Protein AF-A0A7W1KBS2-F1 (afdb_monomer)

Secondary structure (DSSP, 8-state):
-HHHHHHHHHHHHTT--GGG----PPBS-TT-SSSB---TTTS----EEETTEEES-GGGTT-GGGEEESS---HHHHHHHHHHHTT-TTS--TTTTSS----

Radius of gyration: 16.84 Å; Cα contacts (8 Å, |Δi|>4): 123; chains: 1; bounding box: 41×28×41 Å

Structure (mmCIF, N/CA/C/O backbone):
data_AF-A0A7W1KBS2-F1
#
_entry.id   AF-A0A7W1KBS2-F1
#
loop_
_atom_site.group_PDB
_atom_site.id
_atom_site.type_symbol
_atom_site.label_atom_id
_atom_site.label_alt_id
_atom_site.label_comp_id
_atom_site.label_asym_id
_atom_site.label_entity_id
_atom_site.label_seq_id
_atom_site.pdbx_PDB_ins_code
_atom_site.Cartn_x
_atom_site.Cartn_y
_atom_site.Cartn_z
_atom_site.occupancy
_atom_site.B_iso_or_equiv
_atom_site.auth_seq_id
_atom_site.auth_comp_id
_atom_site.auth_asym_id
_atom_site.auth_atom_id
_atom_site.pdbx_PDB_model_num
ATOM 1 N N . ALA A 1 1 ? -7.161 12.963 8.619 1.00 66.19 1 ALA A N 1
ATOM 2 C CA . ALA A 1 1 ? -7.236 13.399 10.031 1.00 66.19 1 ALA A CA 1
ATOM 3 C C . ALA A 1 1 ? -8.682 13.638 10.467 1.00 66.19 1 ALA A C 1
ATOM 5 O O . ALA A 1 1 ? -9.127 12.950 11.372 1.00 66.19 1 ALA A O 1
ATOM 6 N N . ALA A 1 2 ? -9.433 14.531 9.807 1.00 82.12 2 ALA A N 1
ATOM 7 C CA . ALA A 1 2 ? -10.825 14.823 10.177 1.00 82.12 2 ALA A CA 1
ATOM 8 C C . ALA A 1 2 ? -11.777 13.611 10.063 1.00 82.12 2 ALA A C 1
ATOM 10 O O . ALA A 1 2 ? -12.550 13.360 10.981 1.00 82.12 2 ALA A O 1
ATOM 11 N N . GLU A 1 3 ? -11.687 12.818 8.989 1.00 84.19 3 GLU A N 1
ATOM 12 C CA . GLU A 1 3 ? -12.519 11.608 8.825 1.00 84.19 3 GLU A CA 1
ATOM 13 C C . GLU A 1 3 ? -12.262 10.563 9.919 1.00 84.19 3 GLU A C 1
ATOM 15 O O . GLU A 1 3 ? -13.194 10.001 10.482 1.00 84.19 3 GLU A O 1
ATOM 20 N N . GLU A 1 4 ? -10.991 10.348 10.264 1.00 88.00 4 GLU A N 1
ATOM 21 C CA . GLU A 1 4 ? -10.574 9.418 11.318 1.00 88.00 4 GLU A CA 1
ATOM 22 C C . GLU A 1 4 ? -11.129 9.852 12.683 1.00 88.00 4 GLU A C 1
ATOM 24 O O . GLU A 1 4 ? -11.714 9.045 13.400 1.00 88.00 4 GLU A O 1
ATOM 29 N N . GLN A 1 5 ? -11.040 11.147 13.007 1.00 90.81 5 GLN A N 1
ATOM 30 C CA . GLN A 1 5 ? -11.643 11.715 14.219 1.00 90.81 5 GLN A CA 1
ATOM 31 C C . GLN A 1 5 ? -13.168 11.540 14.239 1.00 90.81 5 GLN A C 1
ATOM 33 O O . GLN A 1 5 ? -13.727 11.153 15.264 1.00 90.81 5 GLN A O 1
ATOM 38 N N . GLY A 1 6 ? -13.837 11.769 13.105 1.00 93.12 6 GLY A N 1
ATOM 39 C CA . GLY A 1 6 ? -15.274 11.535 12.964 1.00 93.12 6 GLY A CA 1
ATOM 40 C C . GLY A 1 6 ? -15.657 10.070 13.185 1.00 93.12 6 GLY A C 1
ATOM 41 O O . GLY A 1 6 ? -16.649 9.790 13.857 1.00 93.12 6 GLY A O 1
ATOM 42 N N . PHE A 1 7 ? -14.845 9.131 12.689 1.00 92.69 7 PHE A N 1
ATOM 43 C CA . PHE A 1 7 ? -15.063 7.704 12.913 1.00 92.69 7 PHE A CA 1
ATOM 44 C C . PHE A 1 7 ? -14.870 7.319 14.383 1.00 92.69 7 PHE A C 1
ATOM 46 O O . PHE A 1 7 ? -15.697 6.601 14.936 1.00 92.69 7 PHE A O 1
ATOM 53 N N . HIS A 1 8 ? -13.853 7.853 15.064 1.00 94.81 8 HIS A N 1
ATOM 54 C CA . HIS A 1 8 ? -13.700 7.635 16.505 1.00 94.81 8 HIS A CA 1
ATOM 55 C C . HIS A 1 8 ? -14.910 8.142 17.302 1.00 94.81 8 HIS A C 1
ATOM 57 O O . HIS A 1 8 ? -15.405 7.400 18.148 1.00 94.81 8 HIS A O 1
ATOM 63 N N . ALA A 1 9 ? -15.436 9.327 16.974 1.00 96.25 9 ALA A N 1
ATOM 64 C CA . ALA A 1 9 ? -16.628 9.878 17.622 1.00 96.25 9 ALA A CA 1
ATOM 65 C C . ALA A 1 9 ? -17.897 9.039 17.364 1.00 96.25 9 ALA A C 1
ATOM 67 O O . ALA A 1 9 ? -18.751 8.912 18.242 1.00 96.25 9 ALA A O 1
ATOM 68 N N . LEU A 1 10 ? -18.024 8.442 16.173 1.00 96.62 10 LEU A N 1
ATOM 69 C CA . LEU A 1 10 ? -19.078 7.470 15.869 1.00 96.62 10 LEU A CA 1
ATOM 70 C C . LEU A 1 10 ? -18.965 6.234 16.774 1.00 96.62 10 LEU A C 1
ATOM 72 O O . LEU A 1 10 ? -19.938 5.863 17.421 1.00 96.62 10 LEU A O 1
ATOM 76 N N . LEU A 1 11 ? -17.773 5.640 16.864 1.00 97.12 11 LEU A N 1
ATOM 77 C CA . LEU A 1 11 ? -17.532 4.452 17.691 1.00 97.12 11 LEU A CA 1
ATOM 78 C C . LEU A 1 11 ? -17.733 4.733 19.189 1.00 97.12 11 LEU A C 1
ATOM 80 O O . LEU A 1 11 ? -18.188 3.853 19.917 1.00 97.12 11 LEU A O 1
ATOM 84 N N . ASP A 1 12 ? -17.421 5.951 19.647 1.00 97.50 12 ASP A N 1
ATOM 85 C CA . ASP A 1 12 ? -17.723 6.407 21.010 1.00 97.50 12 ASP A CA 1
ATOM 86 C C . ASP A 1 12 ? -19.232 6.414 21.270 1.00 97.50 12 ASP A C 1
ATOM 88 O O . ASP A 1 12 ? -19.689 5.889 22.285 1.00 97.50 12 ASP A O 1
ATOM 92 N N . ARG A 1 13 ? -20.014 6.977 20.341 1.00 98.06 13 ARG A N 1
ATOM 93 C CA . ARG A 1 13 ? -21.478 7.035 20.447 1.00 98.06 13 ARG A CA 1
ATOM 94 C C . ARG A 1 13 ? -22.111 5.647 20.458 1.00 98.06 13 ARG A C 1
ATOM 96 O O . ARG A 1 13 ? -23.077 5.432 21.185 1.00 98.06 13 ARG A O 1
ATOM 103 N N . ASP A 1 14 ? -21.556 4.725 19.685 1.00 98.06 14 ASP A N 1
ATOM 104 C CA . ASP A 1 14 ? -22.044 3.349 19.594 1.00 98.06 14 ASP A CA 1
ATOM 105 C C . ASP A 1 14 ? -21.546 2.476 20.767 1.00 98.06 14 ASP A C 1
ATOM 107 O O . ASP A 1 14 ? -21.891 1.299 20.863 1.00 98.06 14 ASP A O 1
ATOM 111 N N . GLY A 1 15 ? -20.763 3.049 21.693 1.00 97.94 15 GLY A N 1
ATOM 112 C CA . GLY A 1 15 ? -20.328 2.392 22.925 1.00 97.94 15 GLY A CA 1
ATOM 113 C C . GLY A 1 15 ? -19.234 1.342 22.733 1.00 97.94 15 GLY A C 1
ATOM 114 O O . GLY A 1 15 ? -19.032 0.517 23.621 1.00 97.94 15 GLY A O 1
ATOM 115 N N . ILE A 1 16 ? -18.520 1.354 21.604 1.00 97.81 16 ILE A N 1
ATOM 116 C CA . ILE A 1 16 ? -17.467 0.374 21.301 1.00 97.81 16 ILE A CA 1
ATOM 117 C C . ILE A 1 16 ? -16.200 0.754 22.079 1.00 97.81 16 ILE A C 1
ATOM 119 O O . ILE A 1 16 ? -15.644 1.814 21.807 1.00 97.81 16 ILE A O 1
ATOM 123 N N . PRO A 1 17 ? -15.681 -0.049 23.021 1.00 97.00 17 PRO A N 1
ATOM 124 C CA . PRO A 1 17 ? -14.493 0.310 23.803 1.00 97.00 17 PRO A CA 1
ATOM 125 C C . PRO A 1 17 ? -13.242 0.517 22.932 1.00 97.00 17 PRO A C 1
ATOM 127 O O . PRO A 1 17 ? -13.067 -0.213 21.961 1.00 97.00 17 PRO A O 1
ATOM 130 N N . PRO A 1 18 ? -12.317 1.443 23.264 1.00 94.94 18 PRO A N 1
ATOM 131 C CA . PRO A 1 18 ? -11.095 1.659 22.479 1.00 94.94 18 PRO A CA 1
ATOM 132 C C . PRO A 1 18 ? -10.239 0.404 22.265 1.00 94.94 18 PRO A C 1
ATOM 134 O O . PRO A 1 18 ? -9.630 0.264 21.210 1.00 94.94 18 PRO A O 1
ATOM 137 N N . ALA A 1 19 ? -10.222 -0.512 23.238 1.00 96.50 19 ALA A N 1
ATOM 138 C CA . ALA A 1 19 ? -9.500 -1.782 23.145 1.00 96.50 19 ALA A CA 1
ATOM 139 C C . ALA A 1 19 ? -10.057 -2.723 22.060 1.00 96.50 19 ALA A C 1
ATOM 141 O O . ALA A 1 19 ? -9.318 -3.559 21.547 1.00 96.50 19 ALA A O 1
ATOM 142 N N . ASP A 1 20 ? -11.320 -2.538 21.673 1.00 96.44 20 ASP A N 1
ATOM 143 C CA . ASP A 1 20 ? -12.012 -3.355 20.673 1.00 96.44 20 ASP A CA 1
ATOM 144 C C . ASP A 1 20 ? -11.990 -2.702 19.279 1.00 96.44 20 ASP A C 1
ATOM 146 O O . ASP A 1 20 ? -12.592 -3.205 18.328 1.00 96.44 20 ASP A O 1
ATOM 150 N N . ARG A 1 21 ? -11.307 -1.559 19.128 1.00 93.19 21 ARG A N 1
ATOM 151 C CA . ARG A 1 21 ? -11.244 -0.809 17.869 1.00 93.19 21 ARG A CA 1
ATOM 152 C C . ARG A 1 21 ? -9.962 -1.134 17.116 1.00 93.19 21 ARG A C 1
ATOM 154 O O . ARG A 1 21 ? -8.864 -0.817 17.565 1.00 93.19 21 ARG A O 1
ATOM 161 N N . LEU A 1 22 ? -10.112 -1.642 15.896 1.00 90.00 22 LEU A N 1
ATOM 162 C CA . LEU A 1 22 ? -9.042 -1.681 14.904 1.00 90.00 22 LEU A CA 1
ATOM 163 C C . LEU A 1 22 ? -9.377 -0.718 13.762 1.00 90.00 22 LEU A C 1
ATOM 165 O O . LEU A 1 22 ? -10.151 -1.048 12.868 1.00 90.00 22 LEU A O 1
ATOM 169 N N . VAL A 1 23 ? -8.790 0.480 13.788 1.00 86.69 23 VAL A N 1
ATOM 170 C CA . VAL A 1 23 ? -8.991 1.494 12.742 1.00 86.69 23 VAL A CA 1
ATOM 171 C C . VAL A 1 23 ? -7.820 1.452 11.762 1.00 86.69 23 VAL A C 1
ATOM 173 O O . VAL A 1 23 ? -6.664 1.634 12.143 1.00 86.69 23 VAL A O 1
ATOM 176 N N . ARG A 1 24 ? -8.114 1.203 10.483 1.00 85.75 24 ARG A N 1
ATOM 177 C CA . ARG A 1 24 ? -7.142 1.213 9.382 1.00 85.75 24 ARG A CA 1
ATOM 178 C C . ARG A 1 24 ? -7.623 2.168 8.300 1.00 85.75 24 ARG A C 1
ATOM 180 O O . ARG A 1 24 ? -8.815 2.249 8.020 1.00 85.75 24 ARG A O 1
ATOM 187 N N . ARG A 1 25 ? -6.688 2.900 7.698 1.00 85.75 25 ARG A N 1
ATOM 188 C CA . ARG A 1 25 ? -7.001 3.785 6.572 1.00 85.75 25 ARG A CA 1
ATOM 189 C C . ARG A 1 25 ? -7.322 2.945 5.341 1.00 85.75 25 ARG A C 1
ATOM 191 O O . ARG A 1 25 ? -6.770 1.863 5.173 1.00 85.75 25 ARG A O 1
ATOM 198 N N . VAL A 1 26 ? -8.185 3.468 4.479 1.00 88.12 26 VAL A N 1
ATOM 199 C CA . VAL A 1 26 ? -8.496 2.865 3.177 1.00 88.12 26 VAL A CA 1
ATOM 200 C C . VAL A 1 26 ? -7.569 3.468 2.130 1.00 88.12 26 VAL A C 1
ATOM 202 O O . VAL A 1 26 ? -7.356 4.680 2.122 1.00 88.12 26 VAL A O 1
ATOM 205 N N . ALA A 1 27 ? -6.973 2.629 1.285 1.00 89.44 27 ALA A N 1
ATOM 206 C CA . ALA A 1 27 ? -6.186 3.083 0.146 1.00 89.44 27 ALA A CA 1
ATOM 207 C C . ALA A 1 27 ? -7.142 3.529 -0.963 1.00 89.44 27 ALA A C 1
ATOM 209 O O . ALA A 1 27 ? -8.072 2.798 -1.298 1.00 89.44 27 ALA A O 1
ATOM 210 N N . ARG A 1 28 ? -6.914 4.708 -1.546 1.00 91.12 28 ARG A N 1
ATOM 211 C CA . ARG A 1 28 ? -7.721 5.214 -2.663 1.00 91.12 28 ARG A CA 1
ATOM 212 C C . ARG A 1 28 ? -7.222 4.622 -3.980 1.00 91.12 28 ARG A C 1
ATOM 214 O O . ARG A 1 28 ? -6.511 5.282 -4.733 1.00 91.12 28 ARG A O 1
ATOM 221 N N . THR A 1 29 ? -7.533 3.351 -4.191 1.00 88.75 29 THR A N 1
ATOM 222 C CA . THR A 1 29 ? -7.130 2.546 -5.350 1.00 88.75 29 THR A CA 1
ATOM 223 C C . THR A 1 29 ? -8.213 1.514 -5.678 1.00 88.75 29 THR A C 1
ATOM 225 O O . THR A 1 29 ? -9.108 1.259 -4.866 1.00 88.75 29 THR A O 1
ATOM 228 N N . GLY A 1 30 ? -8.166 0.931 -6.877 1.00 86.50 30 GLY A N 1
ATOM 229 C CA . GLY A 1 30 ? -9.213 0.040 -7.377 1.00 86.50 30 GLY A CA 1
ATOM 230 C C . GLY A 1 30 ? -10.569 0.750 -7.443 1.00 86.50 30 GLY A C 1
ATOM 231 O O . GLY A 1 30 ? -10.700 1.782 -8.093 1.00 86.50 30 GLY A O 1
ATOM 232 N N . PHE A 1 31 ? -11.574 0.207 -6.751 1.00 88.81 31 PHE A N 1
ATOM 233 C CA . PHE A 1 31 ? -12.934 0.767 -6.705 1.00 88.81 31 PHE A CA 1
ATOM 234 C C . PHE A 1 31 ? -13.146 1.827 -5.609 1.00 88.81 31 PHE A C 1
ATOM 236 O O . PHE A 1 31 ? -14.251 2.346 -5.467 1.00 88.81 31 PHE A O 1
ATOM 243 N N . ALA A 1 32 ? -12.132 2.128 -4.792 1.00 90.25 32 ALA A N 1
ATOM 244 C CA . ALA A 1 32 ? -12.274 3.092 -3.707 1.00 90.25 32 ALA A CA 1
ATOM 245 C C . ALA A 1 32 ? -12.168 4.536 -4.224 1.00 90.25 32 ALA A C 1
ATOM 247 O O . ALA A 1 32 ? -11.089 4.998 -4.595 1.00 90.25 32 ALA A O 1
ATOM 248 N N . GLU A 1 33 ? -13.279 5.274 -4.182 1.00 89.94 33 GLU A N 1
ATOM 249 C CA . GLU A 1 33 ? -13.331 6.699 -4.556 1.00 89.94 33 GLU A CA 1
ATOM 250 C C . GLU A 1 33 ? -12.725 7.619 -3.478 1.00 89.94 33 GLU A C 1
ATOM 252 O O . GLU A 1 33 ? -12.223 8.707 -3.770 1.00 89.94 33 GLU A O 1
ATOM 257 N N . HIS A 1 34 ? -12.710 7.157 -2.225 1.00 89.38 34 HIS A N 1
ATOM 258 C CA . HIS A 1 34 ? -12.185 7.875 -1.064 1.00 89.38 34 HIS A CA 1
ATOM 259 C C . HIS A 1 34 ? -11.051 7.097 -0.391 1.00 89.38 34 HIS A C 1
ATOM 261 O O . HIS A 1 34 ? -10.981 5.872 -0.474 1.00 89.38 34 HIS A O 1
ATOM 267 N N . GLY A 1 35 ? -10.164 7.815 0.302 1.00 89.06 35 GLY A N 1
ATOM 268 C CA . GLY A 1 35 ? -9.064 7.223 1.060 1.00 89.06 35 GLY A CA 1
ATOM 269 C C . GLY A 1 35 ? -7.731 7.940 0.870 1.00 89.06 35 GLY A C 1
ATOM 270 O O . GLY A 1 35 ? -7.648 9.050 0.343 1.00 89.06 35 GLY A O 1
ATOM 271 N N . VAL A 1 36 ? -6.666 7.275 1.307 1.00 88.00 36 VAL A N 1
ATOM 272 C CA . VAL A 1 36 ? -5.285 7.747 1.199 1.00 88.00 36 VAL A CA 1
ATOM 273 C C . VAL A 1 36 ? -4.750 7.412 -0.188 1.00 88.00 36 VAL A C 1
ATOM 275 O O . VAL A 1 36 ? -4.700 6.243 -0.568 1.00 88.00 36 VAL A O 1
ATOM 278 N N . ALA A 1 37 ? -4.343 8.437 -0.936 1.00 88.50 37 ALA A N 1
ATOM 279 C CA . ALA A 1 37 ? -3.606 8.254 -2.180 1.00 88.50 37 ALA A CA 1
ATOM 280 C C . ALA A 1 37 ? -2.217 7.677 -1.883 1.00 88.50 37 ALA A C 1
ATOM 282 O O . ALA A 1 37 ? -1.556 8.120 -0.942 1.00 88.50 37 ALA A O 1
ATOM 283 N N . LEU A 1 38 ? -1.794 6.698 -2.678 1.00 87.38 38 LEU A N 1
ATOM 284 C CA . LEU A 1 38 ? -0.525 6.002 -2.500 1.00 87.38 38 LEU A CA 1
ATOM 285 C C . LEU A 1 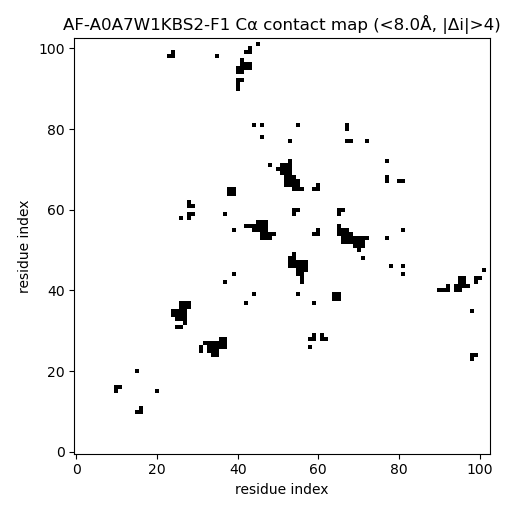38 ? 0.442 6.371 -3.616 1.00 87.38 38 LEU A C 1
ATOM 287 O O . LEU A 1 38 ? 0.045 6.576 -4.756 1.00 87.38 38 LEU A O 1
ATOM 291 N N . THR A 1 39 ? 1.718 6.437 -3.269 1.00 88.69 39 THR A N 1
ATOM 292 C CA . THR A 1 39 ? 2.840 6.673 -4.178 1.00 88.69 39 THR A CA 1
ATOM 293 C C . THR A 1 39 ? 4.014 5.806 -3.737 1.00 88.69 39 THR A C 1
ATOM 295 O O . THR A 1 39 ? 4.057 5.362 -2.588 1.00 88.69 39 THR A O 1
ATOM 298 N N . ILE A 1 40 ? 5.001 5.613 -4.612 1.00 88.94 40 ILE A N 1
ATOM 299 C CA . ILE A 1 40 ? 6.256 4.927 -4.260 1.00 88.94 40 ILE A CA 1
ATOM 300 C C . ILE A 1 40 ? 6.927 5.561 -3.022 1.00 88.94 40 ILE A C 1
ATOM 302 O O . ILE A 1 40 ? 7.544 4.860 -2.225 1.00 88.94 40 ILE A O 1
ATOM 306 N N . ASP A 1 41 ? 6.776 6.874 -2.821 1.00 85.75 41 ASP A N 1
ATOM 307 C CA . ASP A 1 41 ? 7.392 7.589 -1.694 1.00 85.75 41 ASP A CA 1
ATOM 308 C C . ASP A 1 41 ? 6.580 7.507 -0.391 1.00 85.75 41 ASP A C 1
ATOM 310 O O . ASP A 1 41 ? 7.099 7.794 0.686 1.00 85.75 41 ASP A O 1
ATOM 314 N N . THR A 1 42 ? 5.307 7.110 -0.465 1.00 83.44 42 THR A N 1
ATOM 315 C CA . THR A 1 42 ? 4.398 7.025 0.695 1.00 83.44 42 THR A CA 1
ATOM 316 C C . THR A 1 42 ? 4.061 5.590 1.096 1.00 83.44 42 THR A C 1
ATOM 318 O O . THR A 1 42 ? 3.450 5.373 2.146 1.00 83.44 42 THR A O 1
ATOM 321 N N . LEU A 1 43 ? 4.480 4.612 0.287 1.00 86.31 43 LEU A N 1
ATOM 322 C CA . LEU A 1 43 ? 4.194 3.196 0.461 1.00 86.31 43 LEU A CA 1
ATOM 323 C C . LEU A 1 43 ? 5.491 2.394 0.561 1.00 86.31 43 LEU A C 1
ATOM 325 O O . LEU A 1 43 ? 6.305 2.380 -0.362 1.00 86.31 43 LEU A O 1
ATOM 329 N N . TRP A 1 44 ? 5.660 1.682 1.671 1.00 86.25 44 TRP A N 1
ATOM 330 C CA . TRP A 1 44 ? 6.764 0.740 1.821 1.00 86.25 44 TRP A CA 1
ATOM 331 C C . TRP A 1 44 ? 6.661 -0.371 0.768 1.00 86.25 44 TRP A C 1
ATOM 333 O O . TRP A 1 44 ? 5.552 -0.842 0.532 1.00 86.25 44 TRP A O 1
ATOM 343 N N . PRO A 1 45 ? 7.759 -0.804 0.124 1.00 88.56 45 PRO A N 1
ATOM 344 C CA . PRO A 1 45 ? 7.670 -1.839 -0.894 1.00 88.56 45 PRO A CA 1
ATOM 345 C C . PRO A 1 45 ? 7.325 -3.199 -0.290 1.00 88.56 45 PRO A C 1
ATOM 347 O O . PRO A 1 45 ? 7.917 -3.638 0.698 1.00 88.56 45 PRO A O 1
ATOM 350 N N . GLU A 1 46 ? 6.435 -3.899 -0.980 1.00 91.31 46 GLU A N 1
ATOM 351 C CA . GLU A 1 46 ? 6.160 -5.324 -0.823 1.00 91.31 46 GLU A CA 1
ATOM 352 C C . GLU A 1 46 ? 6.142 -5.920 -2.240 1.00 91.31 46 GLU A C 1
ATOM 354 O O . GLU A 1 46 ? 5.086 -5.995 -2.879 1.00 91.31 46 GLU A O 1
ATOM 359 N N . PRO A 1 47 ? 7.325 -6.263 -2.790 1.00 91.88 47 PRO A N 1
ATOM 360 C CA . PRO A 1 47 ? 7.455 -6.653 -4.188 1.00 91.88 47 PRO A CA 1
ATOM 361 C C . PRO A 1 47 ? 6.471 -7.769 -4.544 1.00 91.88 47 PRO A C 1
ATOM 363 O O . PRO A 1 47 ? 6.504 -8.848 -3.955 1.00 91.88 47 PRO A O 1
ATOM 366 N N . THR A 1 48 ? 5.600 -7.503 -5.513 1.00 93.12 48 THR A N 1
ATOM 367 C CA . THR A 1 48 ? 4.496 -8.392 -5.885 1.00 93.12 48 THR A CA 1
ATOM 368 C C . THR A 1 48 ? 4.660 -8.861 -7.316 1.00 93.12 48 THR A C 1
ATOM 370 O O . THR A 1 48 ? 4.909 -8.060 -8.211 1.00 93.12 48 THR A O 1
ATOM 373 N N . LEU A 1 49 ? 4.506 -10.161 -7.546 1.00 93.12 49 LEU A N 1
ATOM 374 C CA . LEU A 1 49 ? 4.509 -10.746 -8.884 1.00 93.12 49 LEU A CA 1
ATOM 375 C C . LEU A 1 49 ? 3.086 -11.135 -9.265 1.00 93.12 49 LEU A C 1
ATOM 377 O O . LEU A 1 49 ? 2.411 -11.836 -8.512 1.00 93.12 49 LEU A O 1
ATOM 381 N N . ALA A 1 50 ? 2.664 -10.711 -10.446 1.00 91.50 50 ALA A N 1
ATOM 382 C CA . ALA A 1 50 ? 1.398 -11.072 -11.058 1.00 91.50 50 ALA A CA 1
ATOM 383 C C . ALA A 1 50 ? 1.639 -11.591 -12.485 1.00 91.50 50 ALA A C 1
ATOM 385 O O . ALA A 1 50 ? 2.758 -11.554 -13.003 1.00 91.50 50 ALA A O 1
ATOM 386 N N . ALA A 1 51 ? 0.589 -12.117 -13.121 1.00 90.56 51 ALA A N 1
ATOM 387 C CA . ALA A 1 51 ? 0.682 -12.671 -14.475 1.00 90.56 51 ALA A CA 1
ATOM 388 C C . ALA A 1 51 ? 1.114 -11.629 -15.527 1.00 90.56 51 ALA A C 1
ATOM 390 O O . ALA A 1 51 ? 1.627 -11.995 -16.581 1.00 90.56 51 ALA A O 1
ATOM 391 N N . ASP A 1 52 ? 0.915 -10.348 -15.228 1.00 90.62 52 ASP A N 1
ATOM 392 C CA . ASP A 1 52 ? 1.146 -9.193 -16.090 1.00 90.62 52 ASP A CA 1
ATOM 393 C C . ASP A 1 52 ? 2.356 -8.340 -15.680 1.00 90.62 52 ASP A C 1
ATOM 395 O O . ASP A 1 52 ? 2.617 -7.315 -16.305 1.00 90.62 52 ASP A O 1
ATOM 399 N N . GLY A 1 53 ? 3.126 -8.745 -14.663 1.00 93.69 53 GLY A N 1
ATOM 400 C CA . GLY A 1 53 ? 4.320 -7.999 -14.289 1.00 93.69 53 GLY A CA 1
ATOM 401 C C . GLY A 1 53 ? 4.768 -8.141 -12.844 1.00 93.69 53 GLY A C 1
ATOM 402 O O . GLY A 1 53 ? 4.281 -8.959 -12.062 1.00 93.69 53 GLY A O 1
ATOM 403 N N . ALA A 1 54 ? 5.750 -7.313 -12.509 1.00 95.50 54 ALA A N 1
ATOM 404 C CA . ALA A 1 54 ? 6.241 -7.105 -11.162 1.00 95.50 54 ALA A CA 1
ATOM 405 C C . ALA A 1 54 ? 5.860 -5.702 -10.686 1.00 95.50 54 ALA A C 1
ATOM 407 O O . ALA A 1 54 ? 6.088 -4.715 -11.384 1.00 95.50 54 ALA A O 1
ATOM 408 N N . TRP A 1 55 ? 5.333 -5.621 -9.474 1.00 95.00 55 TRP A N 1
ATOM 409 C CA . TRP A 1 55 ? 4.699 -4.444 -8.898 1.00 95.00 55 TRP A CA 1
ATOM 410 C C . TRP A 1 55 ? 5.351 -4.079 -7.561 1.00 95.00 55 TRP A C 1
ATOM 412 O O . TRP A 1 55 ? 5.877 -4.940 -6.852 1.00 95.00 55 TRP A O 1
ATOM 422 N N . TRP A 1 56 ? 5.303 -2.797 -7.203 1.00 93.12 56 TRP A N 1
ATOM 423 C CA . TRP A 1 56 ? 5.905 -2.259 -5.980 1.00 93.12 56 TRP A CA 1
ATOM 424 C C . TRP A 1 56 ? 5.264 -2.809 -4.699 1.00 93.12 56 TRP A C 1
ATOM 426 O O . TRP A 1 56 ? 5.964 -3.047 -3.715 1.00 93.12 56 TRP A O 1
ATOM 436 N N . HIS A 1 57 ? 3.940 -2.987 -4.704 1.00 92.00 57 HIS A N 1
ATOM 437 C CA . HIS A 1 57 ? 3.145 -3.399 -3.545 1.00 92.00 57 HIS A CA 1
ATOM 438 C C . HIS A 1 57 ? 1.796 -3.989 -3.997 1.00 92.00 57 HIS A C 1
ATOM 440 O O . HIS A 1 57 ? 1.196 -3.443 -4.931 1.00 92.00 57 HIS A O 1
ATOM 446 N N . PRO A 1 58 ? 1.246 -5.027 -3.333 1.00 92.00 58 PRO A N 1
ATOM 447 C CA . PRO A 1 58 ? 0.030 -5.696 -3.804 1.00 92.00 58 PRO A CA 1
ATOM 448 C C . PRO A 1 58 ? -1.207 -4.790 -3.757 1.00 92.00 58 PRO A C 1
ATOM 450 O O . PRO A 1 58 ? -2.086 -4.878 -4.608 1.00 92.00 58 PRO A O 1
ATOM 453 N N . VAL A 1 59 ? -1.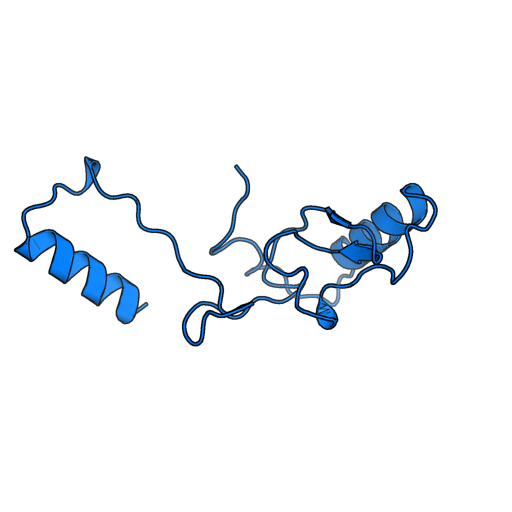266 -3.863 -2.796 1.00 90.38 59 VAL A N 1
ATOM 454 C CA . VAL A 1 59 ? -2.380 -2.899 -2.676 1.00 90.38 59 VAL A CA 1
ATOM 455 C C . VAL A 1 59 ? -2.530 -1.979 -3.896 1.00 90.38 59 VAL A C 1
ATOM 457 O O . VAL A 1 59 ? -3.580 -1.371 -4.066 1.00 90.38 59 VAL A O 1
ATOM 460 N N . ALA A 1 60 ? -1.492 -1.839 -4.725 1.00 89.31 60 ALA A N 1
ATOM 461 C CA . ALA A 1 60 ? -1.443 -0.840 -5.787 1.00 89.31 60 ALA A CA 1
ATOM 462 C C . ALA A 1 60 ? -1.171 -1.442 -7.177 1.00 89.31 60 ALA A C 1
ATOM 464 O O . ALA A 1 60 ? -0.732 -0.742 -8.079 1.00 89.31 60 ALA A O 1
ATOM 465 N N . VAL A 1 61 ? -1.491 -2.726 -7.374 1.00 91.38 61 VAL A N 1
ATOM 466 C CA . VAL A 1 61 ? -1.354 -3.438 -8.665 1.00 91.38 61 VAL A CA 1
ATOM 467 C C . VAL A 1 61 ? -2.267 -2.916 -9.782 1.00 91.38 61 VAL A C 1
ATOM 469 O O . VAL A 1 61 ? -2.157 -3.348 -10.917 1.00 91.38 61 VAL A O 1
ATOM 472 N N . ALA A 1 62 ? -3.189 -2.004 -9.475 1.00 88.94 62 ALA A N 1
ATOM 473 C CA . ALA A 1 62 ? -4.030 -1.336 -10.470 1.00 88.94 62 ALA A CA 1
ATOM 474 C C . ALA A 1 62 ? -3.474 0.033 -10.910 1.00 88.94 62 ALA A C 1
ATOM 476 O O . ALA A 1 62 ? -4.095 0.704 -11.730 1.00 88.94 62 ALA A O 1
ATOM 477 N N . ASP A 1 63 ? -2.346 0.471 -10.343 1.00 91.75 63 ASP A N 1
ATOM 478 C CA . ASP A 1 63 ? -1.724 1.762 -10.629 1.00 91.75 63 ASP A CA 1
ATOM 479 C C . ASP A 1 63 ? -0.437 1.556 -11.434 1.00 91.75 63 ASP A C 1
ATOM 481 O O . ASP A 1 63 ? 0.545 1.011 -10.929 1.00 91.75 63 ASP A O 1
ATOM 485 N N . GLU A 1 64 ? -0.418 2.013 -12.687 1.00 92.69 64 GLU A N 1
ATOM 486 C CA . GLU A 1 64 ? 0.752 1.902 -13.566 1.00 92.69 64 GLU A CA 1
ATOM 487 C C . GLU A 1 64 ? 2.001 2.585 -12.987 1.00 92.69 64 GLU A C 1
ATOM 489 O O . GLU A 1 64 ? 3.117 2.142 -13.257 1.00 92.69 64 GLU A O 1
ATOM 494 N N . ALA A 1 65 ? 1.847 3.604 -12.131 1.00 92.69 65 ALA A N 1
ATOM 495 C CA . ALA A 1 65 ? 2.975 4.238 -11.446 1.00 92.69 65 ALA A CA 1
ATOM 496 C C . ALA A 1 65 ? 3.670 3.302 -10.438 1.00 92.69 65 ALA A C 1
ATOM 498 O O . ALA A 1 65 ? 4.776 3.597 -9.986 1.00 92.69 65 ALA A O 1
ATOM 499 N N . MET A 1 66 ? 3.034 2.181 -10.084 1.00 93.81 66 MET A N 1
ATOM 500 C CA . MET A 1 66 ? 3.547 1.156 -9.172 1.00 93.81 66 MET A CA 1
ATOM 501 C C . MET A 1 66 ? 4.109 -0.062 -9.911 1.00 93.81 66 MET A C 1
ATOM 503 O O . MET A 1 66 ? 4.620 -0.985 -9.269 1.00 93.81 66 MET A O 1
ATOM 507 N N . LEU A 1 67 ? 4.031 -0.083 -11.244 1.00 95.00 67 LEU A N 1
ATOM 508 C CA . LEU A 1 67 ? 4.616 -1.134 -12.063 1.00 95.00 67 LEU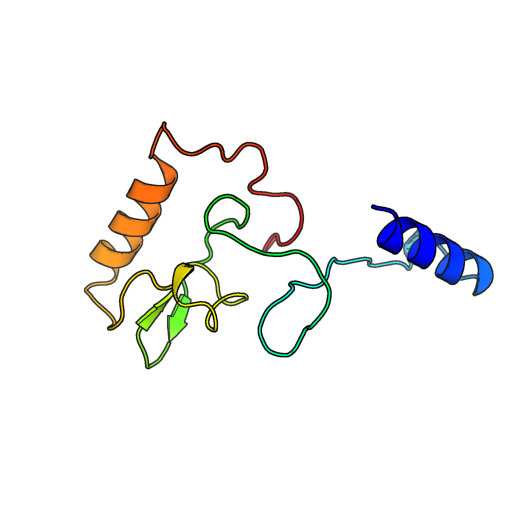 A CA 1
ATOM 509 C C . LEU A 1 67 ? 6.142 -0.992 -12.072 1.00 95.00 67 LEU A C 1
ATOM 511 O O . LEU A 1 67 ? 6.696 0.017 -12.503 1.00 95.00 67 LEU A O 1
ATOM 515 N N . VAL A 1 68 ? 6.838 -2.032 -11.619 1.00 95.12 68 VAL A N 1
ATOM 516 C CA . VAL A 1 68 ? 8.306 -2.106 -11.659 1.00 95.12 68 VAL A CA 1
ATOM 517 C C . VAL A 1 68 ? 8.768 -2.674 -13.000 1.00 95.12 68 VAL A C 1
ATOM 519 O O . VAL A 1 68 ? 9.758 -2.212 -13.564 1.00 95.12 68 VAL A O 1
ATOM 522 N N . ALA A 1 69 ? 8.056 -3.680 -13.515 1.00 94.31 69 ALA A N 1
ATOM 523 C CA . ALA A 1 69 ? 8.305 -4.266 -14.828 1.00 94.31 69 ALA A CA 1
ATOM 524 C C . ALA A 1 69 ? 7.026 -4.890 -15.403 1.00 94.31 69 ALA A C 1
ATOM 526 O O . ALA A 1 69 ? 6.355 -5.647 -14.710 1.00 94.31 69 ALA A O 1
ATOM 527 N N . SER A 1 70 ? 6.733 -4.643 -16.684 1.00 90.62 70 SER A N 1
ATOM 528 C CA . SER A 1 70 ? 5.554 -5.166 -17.409 1.00 90.62 70 SER A CA 1
ATOM 529 C C . SER A 1 70 ? 5.624 -6.652 -17.779 1.00 90.62 70 SER A C 1
ATOM 531 O O . SER A 1 70 ? 4.712 -7.197 -18.390 1.00 90.62 70 SER A O 1
ATOM 533 N N . VAL A 1 71 ? 6.727 -7.316 -17.448 1.00 84.50 71 VAL A N 1
ATOM 534 C CA . VAL A 1 71 ? 6.888 -8.767 -17.531 1.00 84.50 71 VAL A CA 1
ATOM 535 C C . VAL A 1 71 ? 7.737 -9.218 -16.346 1.00 84.50 71 VAL A C 1
ATOM 537 O O . VAL A 1 71 ? 8.573 -8.436 -15.876 1.00 84.50 71 VAL A O 1
ATOM 540 N N . PRO A 1 72 ? 7.589 -10.464 -15.865 1.00 69.75 72 PRO A N 1
ATOM 541 C CA . PRO A 1 72 ? 8.520 -11.040 -14.906 1.00 69.75 72 PRO A CA 1
ATOM 542 C C . PRO A 1 72 ? 9.928 -11.120 -15.520 1.00 69.75 72 PRO A C 1
ATOM 544 O O . PRO A 1 72 ? 10.296 -12.074 -16.202 1.00 69.75 72 PRO A O 1
ATOM 547 N N . LEU A 1 73 ? 10.718 -10.068 -15.313 1.00 78.12 73 LEU A N 1
ATOM 548 C CA . LEU A 1 73 ? 12.157 -10.056 -15.563 1.00 78.12 73 LEU A CA 1
ATOM 549 C C . LEU A 1 73 ? 12.842 -10.985 -14.548 1.00 78.12 73 LEU A C 1
ATOM 551 O O . LEU A 1 73 ? 12.195 -11.407 -13.581 1.00 78.12 73 LEU A O 1
ATOM 555 N N . PRO A 1 74 ? 14.145 -11.305 -14.695 1.00 90.75 74 PRO A N 1
ATOM 556 C CA . PRO A 1 74 ? 14.854 -11.990 -13.624 1.00 90.75 74 PRO A CA 1
ATOM 557 C C . PRO A 1 74 ? 14.563 -11.289 -12.294 1.00 90.75 74 PRO A C 1
ATOM 559 O O . PRO A 1 74 ? 14.719 -10.073 -12.191 1.00 90.75 74 PRO A O 1
ATOM 562 N N . LEU A 1 75 ? 14.104 -12.036 -11.285 1.00 90.69 75 LEU A N 1
ATOM 563 C CA . LEU A 1 75 ? 13.621 -11.442 -10.029 1.00 90.69 75 LEU A CA 1
ATOM 564 C C . LEU A 1 75 ? 14.677 -10.559 -9.364 1.00 90.69 75 LEU A C 1
ATOM 566 O O . LEU A 1 75 ? 14.358 -9.541 -8.759 1.00 90.69 75 LEU A O 1
ATOM 570 N N . VAL A 1 76 ? 15.950 -10.912 -9.547 1.00 93.62 76 VAL A N 1
ATOM 571 C CA . VAL A 1 76 ? 17.084 -10.094 -9.118 1.00 93.62 76 VAL A CA 1
ATOM 572 C C . VAL A 1 76 ? 17.037 -8.679 -9.702 1.00 93.62 76 VAL A C 1
ATOM 574 O O . VAL A 1 76 ? 17.289 -7.727 -8.977 1.00 93.62 76 VAL A O 1
ATOM 577 N N . THR A 1 77 ? 16.649 -8.514 -10.967 1.00 93.50 77 THR A N 1
ATOM 578 C CA . THR A 1 77 ? 16.527 -7.209 -11.626 1.00 93.50 77 THR A CA 1
ATOM 579 C C . THR A 1 77 ? 15.404 -6.385 -11.010 1.00 93.50 77 THR A C 1
ATOM 581 O O . THR A 1 77 ? 15.621 -5.221 -10.689 1.00 93.50 77 THR A O 1
ATOM 584 N N . VAL A 1 78 ? 14.235 -6.990 -10.774 1.00 92.50 78 VAL A N 1
ATOM 585 C CA . VAL A 1 78 ? 13.100 -6.329 -10.102 1.00 92.50 78 VAL A CA 1
ATOM 586 C C . VAL A 1 78 ? 13.522 -5.829 -8.719 1.00 92.50 78 VAL A C 1
ATOM 588 O O . VAL A 1 78 ? 13.342 -4.658 -8.390 1.00 92.50 78 VAL A O 1
ATOM 591 N N 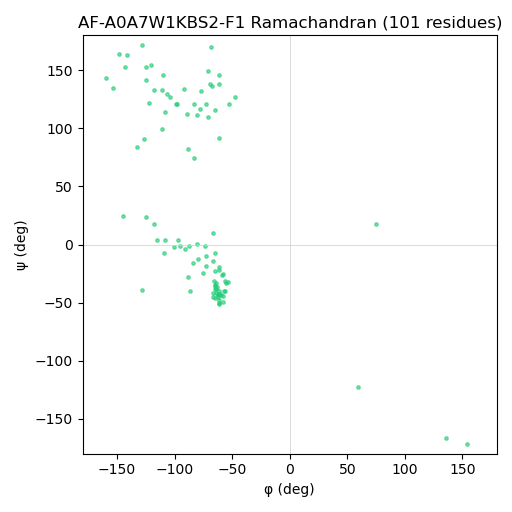. LEU A 1 79 ? 14.155 -6.695 -7.924 1.00 93.38 79 LEU A N 1
ATOM 592 C CA . LEU A 1 79 ? 14.630 -6.341 -6.587 1.00 93.38 79 LEU A CA 1
ATOM 593 C C . LEU A 1 79 ? 15.738 -5.280 -6.626 1.00 93.38 79 LEU A C 1
ATOM 595 O O . LEU A 1 79 ? 15.779 -4.412 -5.754 1.00 93.38 79 LEU A O 1
ATOM 599 N N . SER A 1 80 ? 16.617 -5.305 -7.632 1.00 94.62 80 SER A N 1
ATOM 600 C CA . SER A 1 80 ? 17.628 -4.267 -7.844 1.00 94.62 80 SER A CA 1
ATOM 601 C C . SER A 1 80 ? 17.006 -2.910 -8.157 1.00 94.62 80 SER A C 1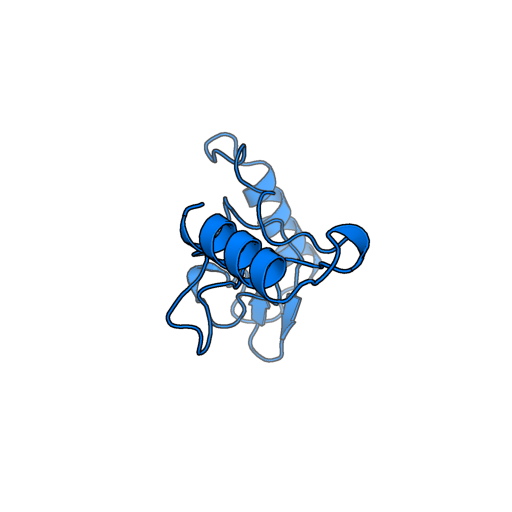
ATOM 603 O O . SER A 1 80 ? 17.467 -1.918 -7.598 1.00 94.62 80 SER A O 1
ATOM 605 N N . VAL A 1 81 ? 15.958 -2.855 -8.987 1.00 93.62 81 VAL A N 1
ATOM 606 C CA . VAL A 1 81 ? 15.223 -1.610 -9.270 1.00 93.62 81 VAL A CA 1
ATOM 607 C C . VAL A 1 81 ? 14.598 -1.073 -7.988 1.00 93.62 81 VAL A C 1
ATOM 609 O O . VAL A 1 81 ? 14.869 0.064 -7.617 1.00 93.62 81 VAL A O 1
ATOM 612 N N . ILE A 1 82 ? 13.866 -1.912 -7.250 1.00 92.38 82 ILE A N 1
ATOM 613 C CA . ILE A 1 82 ? 13.237 -1.517 -5.981 1.00 92.38 82 I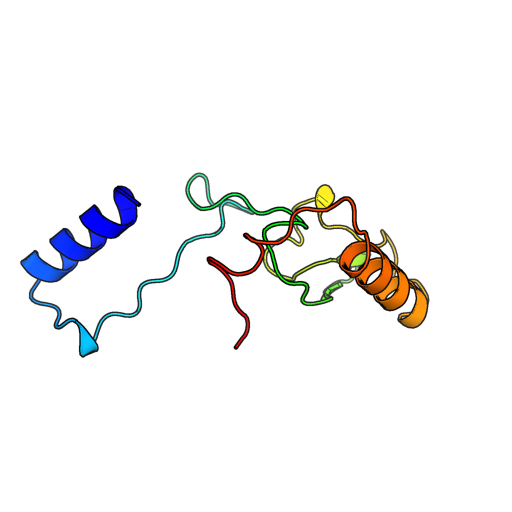LE A CA 1
ATOM 614 C C . ILE A 1 82 ? 14.288 -1.008 -4.991 1.00 92.38 82 ILE A C 1
ATOM 616 O O . ILE A 1 82 ? 14.118 0.044 -4.376 1.00 92.38 82 ILE A O 1
ATOM 620 N N . ARG A 1 83 ? 15.423 -1.705 -4.872 1.00 92.75 83 ARG A N 1
ATOM 621 C CA . ARG A 1 83 ? 16.533 -1.281 -4.014 1.00 92.75 83 ARG A CA 1
ATOM 622 C C . ARG A 1 83 ? 17.157 0.034 -4.480 1.00 92.75 83 ARG A C 1
ATOM 624 O O . ARG A 1 83 ? 17.530 0.830 -3.627 1.00 92.75 83 ARG A O 1
ATOM 631 N N . ALA A 1 84 ? 17.298 0.268 -5.781 1.00 93.00 84 ALA A N 1
ATOM 632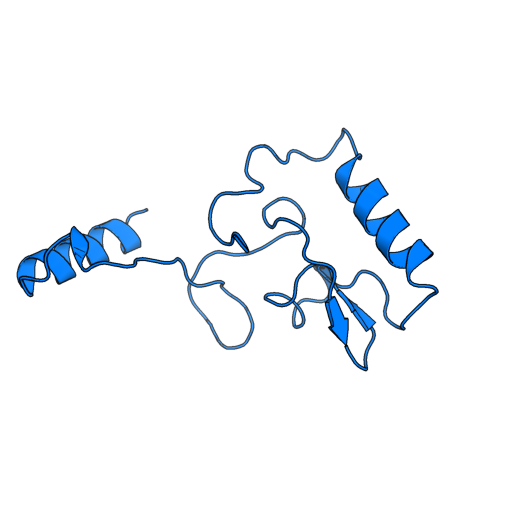 C CA . ALA A 1 84 ? 17.816 1.528 -6.308 1.00 93.00 84 ALA A CA 1
ATOM 633 C C . ALA A 1 84 ? 16.861 2.686 -5.985 1.00 93.00 84 ALA A C 1
ATOM 635 O O . ALA A 1 84 ? 17.298 3.683 -5.421 1.00 93.00 84 ALA A O 1
ATOM 636 N N . THR A 1 85 ? 15.557 2.506 -6.208 1.00 90.94 85 THR A N 1
ATOM 637 C CA . THR A 1 85 ? 14.514 3.468 -5.818 1.00 90.94 85 THR A CA 1
ATOM 638 C C . THR A 1 85 ? 14.543 3.758 -4.318 1.00 90.94 85 THR A C 1
ATOM 640 O O . THR A 1 85 ? 14.429 4.905 -3.896 1.00 90.94 85 THR A O 1
ATOM 643 N N . LEU A 1 86 ? 14.766 2.728 -3.497 1.00 87.12 86 LEU A N 1
ATOM 644 C CA . LEU A 1 86 ? 14.919 2.870 -2.051 1.00 87.12 86 LEU A CA 1
ATOM 645 C C . LEU A 1 86 ? 16.248 3.494 -1.603 1.00 87.12 86 LEU A C 1
ATOM 647 O O . LEU A 1 86 ? 16.401 3.759 -0.413 1.00 87.12 86 LEU A O 1
ATOM 651 N N . ASN A 1 87 ? 17.233 3.677 -2.470 1.00 89.25 87 ASN A N 1
ATOM 652 C CA . ASN A 1 87 ? 18.508 4.303 -2.107 1.00 89.25 87 ASN A CA 1
ATOM 653 C C . ASN A 1 87 ? 18.725 5.631 -2.835 1.00 89.25 87 ASN A C 1
ATOM 655 O O . ASN A 1 87 ? 19.778 6.238 -2.667 1.00 89.25 87 ASN A O 1
ATOM 659 N N . ASP A 1 88 ? 17.735 6.081 -3.605 1.00 89.88 88 ASP A N 1
ATOM 66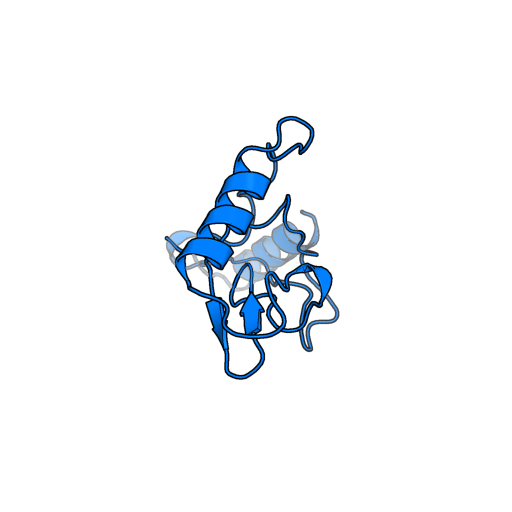0 C CA . ASP A 1 88 ? 17.741 7.383 -4.253 1.00 89.88 88 ASP A CA 1
ATOM 661 C C . ASP A 1 88 ? 17.708 8.493 -3.181 1.00 89.88 88 ASP A C 1
ATOM 663 O O . ASP A 1 88 ? 16.744 8.559 -2.403 1.00 89.88 88 ASP A O 1
ATOM 667 N N . PRO A 1 89 ? 18.765 9.322 -3.080 1.00 85.56 89 PRO A N 1
ATOM 668 C CA . PRO A 1 89 ? 18.858 10.374 -2.073 1.00 85.56 89 PRO A CA 1
ATOM 669 C C . PRO A 1 89 ? 17.930 11.564 -2.352 1.00 85.56 89 PRO A C 1
ATOM 671 O O . PRO A 1 89 ? 17.642 12.314 -1.424 1.00 85.56 89 PRO A O 1
ATOM 674 N N . GLU A 1 90 ? 17.438 11.729 -3.584 1.00 87.44 90 GLU A N 1
ATOM 675 C CA . GLU A 1 90 ? 16.540 12.832 -3.961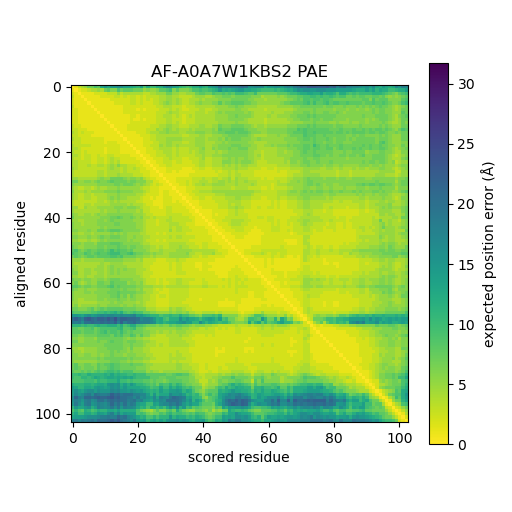 1.00 87.44 90 GLU A CA 1
ATOM 676 C C . GLU A 1 90 ? 15.082 12.575 -3.536 1.00 87.44 90 GLU A C 1
ATOM 678 O O . GLU A 1 90 ? 14.244 13.477 -3.560 1.00 87.44 90 GLU A O 1
ATOM 683 N N . ARG A 1 91 ? 14.755 11.342 -3.128 1.00 80.88 91 ARG A N 1
ATOM 684 C CA . ARG A 1 91 ? 13.405 10.961 -2.699 1.00 80.88 91 ARG A CA 1
ATOM 685 C C . ARG A 1 91 ? 13.198 11.187 -1.205 1.00 80.88 91 ARG A C 1
ATOM 687 O O . ARG A 1 91 ? 13.731 10.444 -0.375 1.00 80.88 91 ARG A O 1
ATOM 694 N N . ASP A 1 92 ? 12.334 12.145 -0.864 1.00 76.88 92 ASP A N 1
ATOM 695 C CA . ASP A 1 92 ? 11.834 12.313 0.503 1.00 76.88 92 ASP A CA 1
ATOM 696 C C . ASP A 1 92 ? 10.870 11.178 0.866 1.00 76.88 92 ASP A C 1
ATOM 698 O O . ASP A 1 92 ? 9.746 11.082 0.378 1.00 76.88 92 ASP A O 1
ATOM 702 N N . ARG A 1 93 ? 11.340 10.311 1.761 1.00 70.19 93 ARG A N 1
ATOM 703 C CA . ARG A 1 93 ? 10.606 9.147 2.266 1.00 70.19 93 ARG A CA 1
ATOM 704 C C . ARG A 1 93 ? 10.362 9.227 3.765 1.00 70.19 93 ARG A C 1
ATOM 706 O O . ARG A 1 93 ? 10.024 8.225 4.393 1.00 70.19 93 ARG A O 1
ATOM 713 N N . SER A 1 94 ? 10.493 10.417 4.352 1.00 66.00 94 SER A N 1
ATOM 714 C CA . SER A 1 94 ? 10.158 10.655 5.761 1.00 66.00 94 SER A CA 1
ATOM 715 C C . SER A 1 94 ? 8.694 10.303 6.074 1.00 66.00 94 SER A C 1
ATOM 717 O O . SER A 1 94 ? 8.377 9.898 7.193 1.00 66.00 94 SER A O 1
ATOM 719 N N . ALA A 1 95 ? 7.820 10.357 5.061 1.00 61.59 95 ALA A N 1
ATOM 720 C CA . ALA A 1 95 ? 6.411 9.978 5.127 1.00 61.59 95 ALA A CA 1
ATOM 721 C C . ALA A 1 95 ? 6.106 8.505 4.765 1.00 61.59 95 ALA A C 1
ATOM 723 O O . ALA A 1 95 ? 4.953 8.088 4.903 1.00 61.59 95 ALA A O 1
ATOM 724 N N . ALA A 1 96 ? 7.093 7.701 4.341 1.00 58.72 96 ALA A N 1
ATOM 725 C CA . ALA A 1 96 ? 6.903 6.406 3.662 1.00 58.72 96 ALA A CA 1
ATOM 726 C C . ALA A 1 96 ? 6.268 5.267 4.492 1.00 58.72 96 ALA A C 1
ATOM 728 O O . ALA A 1 96 ? 6.272 4.111 4.076 1.00 58.72 96 ALA A O 1
ATOM 729 N N . LEU A 1 97 ? 5.736 5.540 5.686 1.00 60.72 97 LEU A N 1
ATOM 730 C CA . LEU A 1 97 ? 5.339 4.507 6.648 1.00 60.72 97 LEU A CA 1
ATOM 731 C C . LEU A 1 97 ? 4.088 4.837 7.479 1.00 60.72 97 LEU A C 1
ATOM 733 O O . LEU A 1 97 ? 3.924 4.302 8.583 1.00 60.72 97 LEU A O 1
ATOM 737 N N . ALA A 1 98 ? 3.192 5.699 6.996 1.00 56.78 98 ALA A N 1
ATOM 738 C CA . ALA A 1 98 ? 2.101 6.193 7.841 1.00 56.78 98 ALA A CA 1
ATOM 739 C C . ALA A 1 98 ? 0.818 5.335 7.852 1.00 56.78 98 ALA A C 1
ATOM 741 O O . ALA A 1 98 ? 0.090 5.383 8.844 1.00 56.78 98 ALA A O 1
ATOM 742 N N . ALA A 1 99 ? 0.492 4.585 6.789 1.00 60.59 99 ALA A N 1
ATOM 743 C CA . ALA A 1 99 ? -0.868 4.040 6.630 1.00 60.59 99 ALA A CA 1
ATOM 744 C C . ALA A 1 99 ? -0.964 2.530 6.351 1.00 60.59 99 ALA A C 1
ATOM 746 O O . ALA A 1 99 ? -1.836 1.877 6.925 1.00 60.59 99 ALA A O 1
ATOM 747 N N . PHE A 1 100 ? -0.069 1.965 5.537 1.00 66.44 100 PHE A N 1
ATOM 748 C CA . PHE A 1 100 ? -0.140 0.565 5.102 1.00 66.44 100 PHE A CA 1
ATOM 749 C C . PHE A 1 100 ? 1.177 -0.124 5.415 1.00 66.44 100 PHE A C 1
ATOM 751 O O . PHE A 1 100 ? 2.135 -0.051 4.654 1.00 66.44 100 PHE A O 1
ATOM 758 N N . ARG A 1 101 ? 1.240 -0.717 6.606 1.00 64.62 101 ARG A N 1
ATOM 759 C CA . ARG A 1 101 ? 2.358 -1.560 7.015 1.00 64.62 101 ARG A CA 1
ATOM 760 C C . ARG A 1 101 ? 1.911 -3.007 6.933 1.00 64.62 101 ARG A C 1
ATOM 762 O O . ARG A 1 101 ? 0.905 -3.356 7.550 1.00 64.62 101 ARG A O 1
ATOM 769 N N . CYS A 1 102 ? 2.687 -3.813 6.229 1.00 54.81 102 CYS A N 1
ATOM 770 C CA . CYS A 1 102 ? 2.603 -5.263 6.283 1.00 54.81 102 CYS A CA 1
ATOM 771 C C . CYS A 1 102 ? 3.533 -5.712 7.416 1.00 54.81 102 CYS A C 1
ATOM 773 O O . CYS A 1 102 ? 4.719 -5.956 7.212 1.00 54.81 102 CYS A O 1
ATOM 775 N N . THR A 1 103 ? 3.010 -5.644 8.642 1.00 54.94 103 THR A N 1
ATOM 776 C CA . THR A 1 103 ? 3.626 -6.170 9.874 1.00 54.94 103 THR A CA 1
ATOM 777 C C . THR A 1 103 ? 2.832 -7.360 10.353 1.00 54.94 103 THR A C 1
ATOM 779 O O . THR A 1 103 ? 1.588 -7.195 10.387 1.00 54.94 103 THR A O 1
#

Sequence (103 aa):
AAEEQGFHALLDRDGIPPADRLVRRVARTGFAEHGVALTIDTLWPEPTLAADGAWWHPVAVADEAMLVASVPLPLVTVLSVIRATLNDPERDRSAALAAFRCT

pLDDT: mean 87.25, std 10.41, range [54.81, 98.06]

Mean predicted aligned error: 5.4 Å

Solvent-accessible surface area (backbone atoms only — not comparable to full-atom values): 6471 Å² total; per-residue (Å²): 109,69,68,59,53,52,50,52,54,51,38,55,73,73,65,56,54,75,91,78,60,85,88,75,74,50,61,39,46,87,89,39,92,60,61,48,78,78,46,80,49,46,39,57,77,44,80,30,81,54,100,66,16,27,24,40,28,72,88,40,72,83,40,75,90,36,54,73,34,80,49,82,59,63,64,67,57,57,53,48,50,54,51,49,66,74,64,44,84,88,60,77,47,91,61,22,75,78,68,71,77,98,123

Foldseek 3Di:
DVVVVVVVVVCVVVVPDPVNDDDAWDECDDPRVDTDDDALLQEQADWDDDQQAIFRHPSHPRPPNRGQTRHPDPVVVSVVSNVVSVPPPVRNNVNRPDGDDPD